Protein AF-A0A1C5QMB7-F1 (afdb_monomer_lite)

Structure (mmCIF, N/CA/C/O 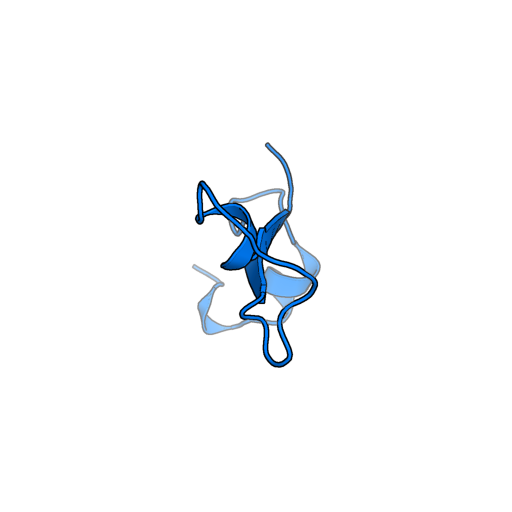backbone):
data_AF-A0A1C5QMB7-F1
#
_entry.id   AF-A0A1C5QMB7-F1
#
loop_
_atom_site.group_PDB
_atom_site.id
_atom_site.type_symbol
_atom_site.label_atom_id
_atom_site.label_alt_id
_atom_site.label_comp_id
_atom_site.label_asym_id
_atom_site.label_entity_id
_atom_site.label_seq_id
_atom_site.pdbx_PDB_ins_code
_atom_site.Cartn_x
_atom_site.Cartn_y
_atom_site.Cartn_z
_atom_site.occupancy
_atom_site.B_iso_or_equiv
_atom_site.auth_seq_id
_atom_site.auth_comp_id
_atom_site.auth_asym_id
_atom_site.auth_atom_id
_atom_site.pdbx_PDB_model_num
ATOM 1 N N . MET A 1 1 ? 15.396 4.660 -4.498 1.00 69.44 1 MET A N 1
ATOM 2 C CA . MET A 1 1 ? 13.969 4.669 -4.110 1.00 69.44 1 MET A CA 1
ATOM 3 C C . MET A 1 1 ? 13.459 3.243 -4.182 1.00 69.44 1 MET A C 1
ATOM 5 O O . MET A 1 1 ? 14.004 2.481 -4.969 1.00 69.44 1 MET A O 1
ATOM 9 N N . GLU A 1 2 ? 12.486 2.875 -3.354 1.00 89.25 2 GLU A N 1
ATOM 10 C CA . GLU A 1 2 ? 11.866 1.545 -3.407 1.00 89.25 2 GLU A CA 1
ATOM 11 C C . GLU A 1 2 ? 10.915 1.433 -4.611 1.00 89.25 2 GLU A C 1
ATOM 13 O O . GLU A 1 2 ? 10.377 2.439 -5.084 1.00 89.25 2 GLU A O 1
ATOM 18 N N . ASP A 1 3 ? 10.724 0.212 -5.119 1.00 92.88 3 ASP A N 1
ATOM 19 C CA . ASP A 1 3 ? 9.775 -0.069 -6.207 1.00 92.88 3 ASP A CA 1
ATOM 20 C C . ASP A 1 3 ? 8.323 -0.010 -5.734 1.00 92.88 3 ASP A C 1
ATOM 22 O O . ASP A 1 3 ? 7.417 0.292 -6.509 1.00 92.88 3 ASP A O 1
ATOM 26 N N . SER A 1 4 ? 8.072 -0.287 -4.460 1.00 95.56 4 SER A N 1
ATOM 27 C CA . SER A 1 4 ? 6.723 -0.265 -3.922 1.00 95.56 4 SER A CA 1
ATOM 28 C C . SER A 1 4 ? 6.717 0.091 -2.450 1.00 95.56 4 SER A C 1
ATOM 30 O O . SER A 1 4 ? 7.710 -0.090 -1.750 1.00 95.56 4 SER A O 1
ATOM 32 N N . ARG A 1 5 ? 5.569 0.574 -1.985 1.00 96.06 5 ARG A N 1
ATOM 33 C CA . ARG A 1 5 ? 5.302 0.823 -0.575 1.00 96.06 5 ARG A CA 1
ATOM 34 C C . ARG A 1 5 ? 3.914 0.312 -0.236 1.00 96.06 5 ARG A C 1
ATOM 36 O O . ARG A 1 5 ? 2.955 0.605 -0.944 1.00 96.06 5 ARG A O 1
ATOM 43 N N . THR A 1 6 ? 3.821 -0.451 0.846 1.00 96.38 6 THR A N 1
ATOM 44 C CA . THR A 1 6 ? 2.544 -0.915 1.391 1.00 96.38 6 THR A CA 1
ATOM 45 C C . THR A 1 6 ? 2.214 -0.129 2.647 1.00 96.38 6 THR A C 1
ATOM 47 O O . THR A 1 6 ? 3.056 -0.006 3.534 1.00 96.38 6 THR A O 1
ATOM 50 N N . GLU A 1 7 ? 0.983 0.353 2.736 1.00 95.56 7 GLU A N 1
ATOM 51 C CA . GLU A 1 7 ? 0.447 1.019 3.917 1.00 95.56 7 GLU A CA 1
ATOM 52 C C . GLU A 1 7 ? -0.884 0.379 4.312 1.00 95.56 7 GLU A C 1
ATOM 54 O O . GLU A 1 7 ? -1.611 -0.163 3.475 1.00 95.56 7 GLU A O 1
ATOM 59 N N . TYR A 1 8 ? -1.180 0.428 5.605 1.00 93.94 8 TYR A N 1
ATOM 60 C CA . TYR A 1 8 ? -2.418 -0.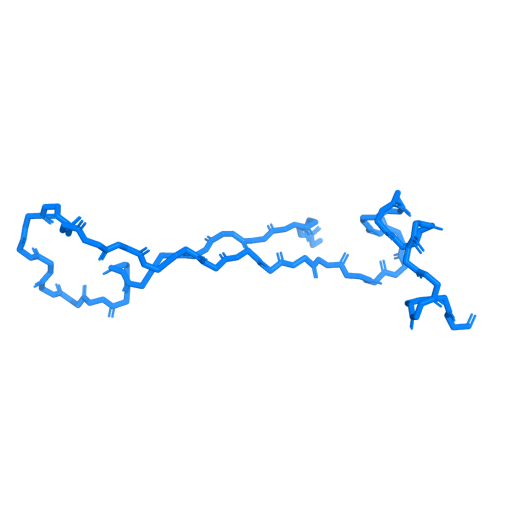072 6.189 1.00 93.94 8 TYR A CA 1
ATOM 61 C C . TYR A 1 8 ? -3.115 1.098 6.864 1.00 93.94 8 TYR A C 1
ATOM 63 O O . TYR A 1 8 ? -2.456 1.905 7.524 1.00 93.94 8 TYR A O 1
ATOM 71 N N . LEU A 1 9 ? -4.429 1.202 6.701 1.00 92.56 9 LEU A N 1
ATOM 72 C CA . LEU A 1 9 ? -5.195 2.282 7.308 1.00 92.56 9 LEU A CA 1
ATOM 73 C C . LEU A 1 9 ? -5.136 2.202 8.836 1.00 92.56 9 LEU A C 1
ATOM 75 O O . LEU A 1 9 ? -5.026 3.235 9.491 1.00 92.56 9 LEU A O 1
ATOM 79 N N . SER A 1 10 ? -5.121 0.991 9.397 1.00 91.44 10 SER A N 1
ATOM 80 C CA . SER A 1 10 ? -4.892 0.769 10.829 1.00 91.44 10 SER A CA 1
ATOM 81 C C . SER A 1 10 ? -3.640 1.477 11.352 1.00 91.44 10 SER A C 1
ATOM 83 O O . SER A 1 10 ? -3.707 2.139 12.385 1.00 91.44 10 SER A O 1
ATOM 85 N N . ALA A 1 11 ? -2.526 1.439 10.617 1.00 89.81 11 ALA A N 1
ATOM 86 C CA . ALA A 1 11 ? -1.273 2.079 11.024 1.00 89.81 11 ALA A CA 1
ATOM 87 C C . ALA A 1 11 ? -1.362 3.616 11.141 1.00 89.81 11 ALA A C 1
ATOM 89 O O . ALA A 1 11 ? -0.474 4.230 11.728 1.00 89.81 11 ALA A O 1
ATOM 90 N N . ALA A 1 12 ? -2.415 4.241 10.600 1.00 89.06 12 ALA A N 1
ATOM 91 C CA . ALA A 1 12 ? -2.670 5.673 10.739 1.00 89.06 12 ALA A CA 1
ATOM 92 C C . ALA A 1 12 ? -3.417 6.045 12.036 1.00 89.06 12 ALA A C 1
ATOM 94 O O . ALA A 1 12 ? -3.520 7.231 12.353 1.00 89.06 12 ALA A O 1
ATOM 95 N N . PHE A 1 13 ? -3.946 5.075 12.791 1.00 88.62 13 PHE A N 1
ATOM 96 C CA . PHE A 1 13 ? -4.627 5.334 14.060 1.00 88.62 13 PHE A CA 1
ATOM 97 C C . PHE A 1 13 ? -3.648 5.281 15.234 1.00 88.62 13 PHE A C 1
ATOM 99 O O . PHE A 1 13 ? -2.950 4.292 15.435 1.00 88.62 13 PHE A O 1
ATOM 106 N N . GLU A 1 14 ? -3.661 6.317 16.076 1.00 81.81 14 GLU A N 1
ATOM 107 C CA . GLU A 1 14 ? -2.820 6.371 17.282 1.00 81.81 14 GLU A CA 1
ATOM 108 C C . GLU A 1 14 ? -3.232 5.340 18.348 1.00 81.81 14 GLU A C 1
ATOM 110 O O . GLU A 1 14 ? -2.388 4.858 19.096 1.00 81.81 14 GLU A O 1
ATOM 115 N N . ASN A 1 15 ? -4.520 4.976 18.408 1.00 77.31 15 ASN A N 1
ATOM 116 C CA . ASN A 1 15 ? -5.081 4.068 19.414 1.00 77.31 15 ASN A CA 1
ATOM 117 C C . ASN A 1 15 ? -5.820 2.897 18.758 1.00 77.31 15 ASN A C 1
ATOM 119 O O . ASN A 1 15 ? -7.040 2.767 18.861 1.00 77.31 15 ASN A O 1
ATOM 123 N N . LEU A 1 16 ? -5.070 2.045 18.067 1.00 74.81 16 LEU A N 1
ATOM 124 C CA . LEU A 1 16 ? -5.569 0.762 17.581 1.00 74.81 16 LEU A CA 1
ATOM 125 C C . LEU A 1 16 ? -5.996 -0.127 18.755 1.00 74.81 16 LEU A C 1
ATOM 127 O O . LEU A 1 16 ? -5.179 -0.505 19.596 1.00 74.81 16 LEU A O 1
ATOM 131 N N . THR A 1 17 ? -7.271 -0.500 18.798 1.00 69.06 17 THR A N 1
ATOM 132 C CA . THR A 1 17 ? -7.766 -1.535 19.709 1.00 69.06 17 THR A CA 1
ATOM 133 C C . THR A 1 17 ? -7.976 -2.832 18.936 1.00 69.06 17 THR A C 1
ATOM 135 O O . THR A 1 17 ? -8.968 -2.964 18.225 1.00 69.06 17 THR A O 1
ATOM 138 N N . GLY A 1 18 ? -7.060 -3.788 19.107 1.00 78.12 18 GLY A N 1
ATOM 139 C CA . GLY A 1 18 ? -7.159 -5.126 18.510 1.00 78.12 18 GLY A CA 1
ATOM 140 C C . GLY A 1 18 ? -6.823 -5.191 17.017 1.00 78.12 18 GLY A C 1
ATOM 141 O O . GLY A 1 18 ? -6.266 -4.253 16.449 1.00 78.12 18 GLY A O 1
ATOM 142 N N . GLU A 1 19 ? -7.140 -6.330 16.399 1.00 84.00 19 GLU A N 1
ATOM 143 C CA . GLU A 1 19 ? -7.070 -6.508 14.945 1.00 84.00 19 GLU A CA 1
ATOM 144 C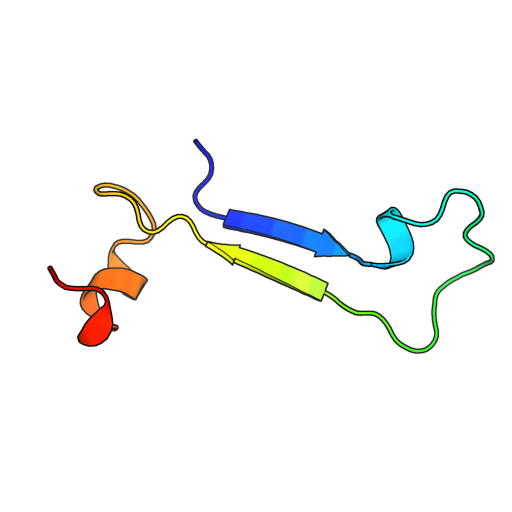 C . GLU A 1 19 ? -8.393 -6.057 14.306 1.00 84.00 19 GLU A C 1
ATOM 146 O O . GLU A 1 19 ? -9.460 -6.401 14.819 1.00 84.00 19 GLU A O 1
ATOM 151 N N . PRO A 1 20 ? -8.355 -5.280 13.213 1.00 86.31 20 PRO A N 1
ATOM 152 C CA . PRO A 1 20 ? -9.569 -4.837 12.547 1.00 86.31 20 PRO A CA 1
ATOM 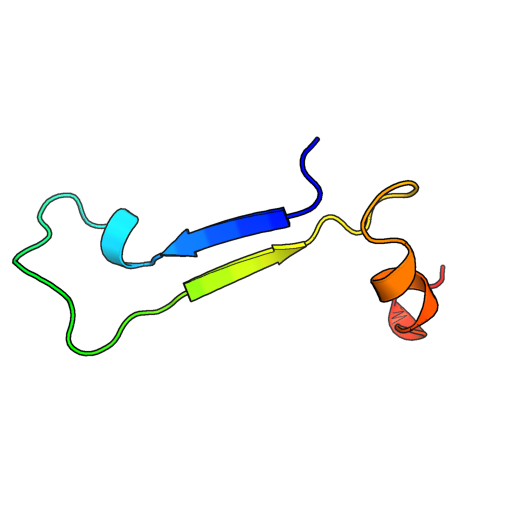153 C C . PRO A 1 20 ? -10.244 -5.988 11.792 1.00 86.31 20 PRO A C 1
ATOM 155 O O . PRO A 1 20 ? -9.601 -6.705 11.029 1.00 86.31 20 PRO A O 1
ATOM 158 N N . ASP A 1 21 ? -11.568 -6.097 11.929 1.00 89.81 21 ASP A N 1
ATOM 159 C CA . ASP A 1 21 ? -12.387 -7.060 11.173 1.00 89.81 21 ASP A CA 1
ATOM 160 C C . ASP A 1 21 ? -12.372 -6.787 9.652 1.00 89.81 21 ASP A C 1
ATOM 162 O O . ASP A 1 21 ? -12.614 -7.682 8.841 1.00 89.81 21 ASP A O 1
ATOM 166 N N . LEU A 1 22 ? -12.089 -5.539 9.257 1.00 91.62 22 LEU A N 1
ATOM 167 C CA . LEU A 1 22 ? -11.912 -5.099 7.874 1.00 91.62 22 LEU A CA 1
ATOM 168 C C . LEU A 1 22 ? -10.774 -4.078 7.799 1.00 91.62 22 LEU A C 1
ATOM 170 O O . LEU A 1 22 ? -10.813 -3.049 8.471 1.00 91.62 22 LEU A O 1
ATOM 174 N N . GLU A 1 23 ? -9.798 -4.335 6.932 1.00 93.44 23 GLU A N 1
ATOM 175 C CA . GLU A 1 23 ? -8.606 -3.500 6.771 1.00 93.44 23 GLU A CA 1
ATOM 176 C C . GLU A 1 23 ? -8.498 -2.938 5.350 1.00 93.44 23 GLU A C 1
ATOM 178 O O . GLU A 1 23 ? -8.706 -3.657 4.368 1.00 93.44 23 GLU A O 1
ATOM 183 N N . LEU A 1 24 ? -8.094 -1.667 5.235 1.00 94.88 24 LEU A N 1
ATOM 184 C CA . LEU A 1 24 ? -7.722 -1.069 3.957 1.00 94.88 24 LEU A CA 1
ATOM 185 C C . LEU A 1 24 ? -6.203 -1.139 3.789 1.00 94.88 24 LEU A C 1
ATOM 187 O O . LEU A 1 24 ? -5.449 -0.460 4.482 1.00 94.88 24 LEU A O 1
ATOM 191 N N . LYS A 1 25 ? -5.768 -1.918 2.799 1.00 95.75 25 LYS A N 1
ATOM 192 C CA . LYS A 1 25 ? -4.371 -2.006 2.373 1.00 95.75 25 LYS A CA 1
ATOM 193 C C . LYS A 1 25 ? -4.159 -1.198 1.097 1.00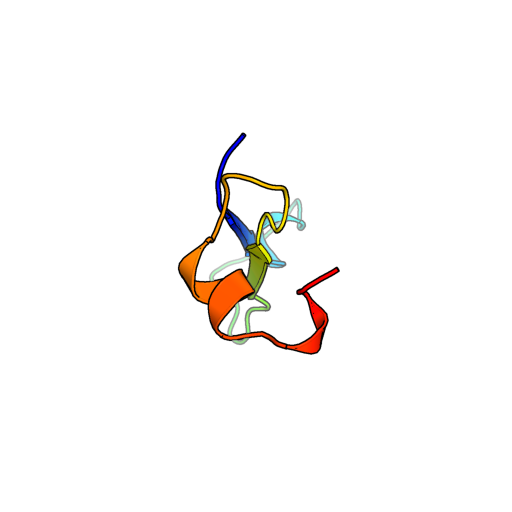 95.75 25 LYS A C 1
ATOM 195 O O . LYS A 1 25 ? -4.826 -1.445 0.093 1.00 95.75 25 LYS A O 1
ATOM 200 N N . VAL A 1 26 ? -3.194 -0.286 1.117 1.00 97.19 26 VAL A N 1
ATOM 201 C CA . VAL A 1 26 ? -2.790 0.507 -0.049 1.00 97.19 26 VAL A CA 1
ATOM 202 C C . VAL A 1 26 ? -1.417 0.039 -0.517 1.00 97.19 26 VAL A C 1
ATOM 204 O O . VAL A 1 26 ? -0.482 -0.045 0.275 1.00 97.19 26 VAL A O 1
ATOM 207 N N . LEU A 1 27 ? -1.298 -0.272 -1.809 1.00 95.69 27 LEU A N 1
ATOM 208 C CA . LEU A 1 27 ? -0.028 -0.566 -2.469 1.00 95.69 27 LEU A CA 1
ATOM 209 C C . LEU A 1 27 ? 0.287 0.560 -3.454 1.00 95.69 27 LEU A C 1
ATOM 211 O O . LEU A 1 27 ? -0.390 0.711 -4.469 1.00 95.69 27 LEU A O 1
ATOM 215 N N . THR A 1 28 ? 1.329 1.325 -3.157 1.00 94.88 28 THR A N 1
ATOM 216 C CA . THR A 1 28 ? 1.843 2.385 -4.026 1.00 94.88 28 THR A CA 1
ATOM 217 C C . THR A 1 28 ? 3.015 1.839 -4.828 1.00 94.88 28 THR A C 1
ATOM 219 O O . THR A 1 28 ? 3.936 1.265 -4.249 1.00 94.88 28 THR A O 1
ATOM 222 N N . LEU A 1 29 ? 2.990 2.018 -6.149 1.00 93.75 29 LEU A N 1
ATOM 223 C CA . LEU A 1 29 ? 4.013 1.518 -7.069 1.00 93.75 29 LEU A CA 1
ATOM 224 C C . LEU A 1 29 ? 4.777 2.681 -7.702 1.00 93.75 29 LEU A C 1
ATOM 226 O O . LEU A 1 29 ? 4.186 3.675 -8.123 1.00 93.75 29 LEU A O 1
ATOM 230 N N . ASN A 1 30 ? 6.097 2.548 -7.770 1.00 93.31 30 ASN A N 1
ATOM 231 C CA . ASN A 1 30 ? 6.973 3.521 -8.403 1.00 93.31 30 ASN A CA 1
ATOM 232 C C . ASN A 1 30 ? 7.031 3.276 -9.918 1.00 93.31 30 ASN A C 1
ATOM 234 O O . ASN A 1 30 ? 7.579 2.272 -10.362 1.00 93.31 30 ASN A O 1
ATOM 238 N N . ILE A 1 31 ? 6.480 4.200 -10.703 1.00 90.44 31 ILE A N 1
ATOM 239 C CA . ILE A 1 31 ? 6.434 4.110 -12.173 1.00 90.44 31 ILE A CA 1
ATOM 240 C C . ILE A 1 31 ? 7.518 4.948 -12.866 1.00 90.44 31 ILE A C 1
ATOM 242 O O . ILE A 1 31 ? 7.467 5.144 -14.077 1.00 90.44 31 ILE A O 1
ATOM 246 N N . ASN A 1 32 ? 8.490 5.474 -12.113 1.00 89.25 32 ASN A N 1
ATOM 247 C CA . ASN A 1 32 ? 9.608 6.203 -12.706 1.00 89.25 32 ASN A CA 1
ATOM 248 C C . ASN A 1 32 ? 10.488 5.266 -13.547 1.00 89.25 32 ASN A C 1
ATOM 250 O O . ASN A 1 32 ? 10.593 4.069 -13.274 1.00 89.25 32 ASN A O 1
ATOM 254 N N . ILE A 1 33 ? 11.180 5.827 -14.542 1.00 85.94 33 ILE A N 1
ATOM 255 C CA . ILE A 1 33 ? 12.109 5.078 -15.398 1.00 85.94 33 ILE A CA 1
ATOM 256 C C . ILE A 1 33 ? 13.126 4.321 -14.533 1.00 85.94 33 ILE A C 1
ATOM 258 O O . ILE A 1 33 ? 13.784 4.903 -13.671 1.00 85.94 33 ILE A O 1
ATOM 262 N N . GLY A 1 34 ? 13.264 3.019 -14.792 1.00 87.75 34 GLY A N 1
ATOM 263 C CA . GLY A 1 34 ? 14.140 2.128 -14.026 1.00 87.75 34 GLY A CA 1
ATOM 264 C C . GLY A 1 34 ? 13.453 1.377 -12.881 1.00 87.75 34 GLY A C 1
ATOM 265 O O . GLY A 1 34 ? 14.110 0.556 -12.251 1.00 87.75 34 GLY A O 1
ATOM 266 N N . HIS A 1 35 ? 12.157 1.606 -12.650 1.00 91.38 35 HIS A N 1
ATOM 267 C CA . HIS A 1 35 ? 11.344 0.946 -11.624 1.00 91.38 35 HIS A CA 1
ATOM 268 C C . HIS A 1 35 ? 10.132 0.227 -12.236 1.00 91.38 35 HIS A C 1
ATOM 270 O O . HIS A 1 35 ? 9.649 0.629 -13.293 1.00 91.38 35 HIS A O 1
ATOM 276 N N . ASN A 1 36 ? 9.665 -0.854 -11.591 1.00 90.56 36 ASN A N 1
ATOM 277 C CA . ASN A 1 36 ? 8.517 -1.684 -12.017 1.00 90.56 36 ASN A CA 1
ATOM 278 C C . ASN A 1 36 ? 8.406 -1.894 -13.547 1.00 90.56 36 ASN A C 1
ATOM 280 O O . ASN A 1 36 ? 7.333 -1.735 -14.130 1.00 90.56 36 ASN A O 1
ATOM 284 N N . GLN A 1 37 ? 9.515 -2.245 -14.209 1.00 88.44 37 GLN A N 1
ATOM 285 C CA . GLN A 1 37 ? 9.599 -2.276 -15.678 1.00 88.44 37 GLN A CA 1
ATOM 286 C C . GLN A 1 37 ? 8.550 -3.192 -16.314 1.00 88.44 37 GLN A C 1
ATOM 288 O O . GLN A 1 37 ? 7.890 -2.792 -17.267 1.00 88.44 37 GLN A O 1
ATOM 293 N N . GLU A 1 38 ? 8.325 -4.374 -15.740 1.00 89.25 38 GLU A N 1
ATOM 294 C CA . GLU A 1 38 ? 7.311 -5.311 -16.230 1.00 89.25 38 GLU A CA 1
ATOM 295 C C . GLU A 1 38 ? 5.894 -4.705 -16.194 1.00 89.25 38 GLU A C 1
ATOM 297 O O . GLU A 1 38 ? 5.137 -4.829 -17.157 1.00 89.25 38 GLU A O 1
ATOM 302 N N . LEU A 1 39 ? 5.543 -3.985 -15.121 1.00 89.06 39 LEU A N 1
ATOM 303 C CA . LEU A 1 39 ? 4.251 -3.302 -15.004 1.00 89.06 39 LEU A CA 1
ATOM 304 C C . LEU A 1 39 ? 4.095 -2.233 -16.090 1.00 89.06 39 LEU A C 1
ATOM 306 O O . LEU A 1 39 ? 3.056 -2.160 -16.746 1.00 89.06 39 LEU A O 1
ATOM 310 N N . VAL A 1 40 ? 5.129 -1.416 -16.297 1.00 87.38 40 VAL A N 1
ATOM 311 C CA . VAL A 1 40 ? 5.137 -0.357 -17.318 1.00 87.38 40 VAL A CA 1
ATOM 312 C C . VAL A 1 40 ? 5.045 -0.956 -18.727 1.00 87.38 40 VAL A C 1
ATOM 314 O O . VAL A 1 40 ? 4.311 -0.458 -19.582 1.00 87.38 40 VAL A O 1
ATOM 317 N N . GLU A 1 41 ? 5.722 -2.076 -18.977 1.00 86.88 41 GLU A N 1
ATOM 318 C CA . GLU A 1 41 ? 5.652 -2.795 -20.249 1.00 86.88 41 GLU A CA 1
ATOM 319 C C . GLU A 1 41 ? 4.256 -3.364 -20.532 1.00 86.88 41 GLU A C 1
ATOM 321 O O . GLU A 1 41 ? 3.802 -3.340 -21.685 1.00 86.88 41 GLU A O 1
ATOM 326 N N . GLN A 1 42 ? 3.557 -3.835 -19.500 1.00 87.75 42 GLN A N 1
ATOM 327 C CA . GLN A 1 42 ? 2.203 -4.376 -19.616 1.00 87.75 42 GLN A CA 1
ATOM 328 C C . GLN A 1 42 ? 1.132 -3.269 -19.701 1.00 87.75 42 GLN A C 1
ATOM 330 O O . GLN A 1 42 ? 0.128 -3.427 -20.405 1.00 87.75 42 GLN A O 1
ATOM 335 N N . CYS A 1 43 ? 1.350 -2.109 -19.074 1.00 84.44 43 CYS A N 1
ATOM 336 C CA . CYS A 1 43 ? 0.403 -0.992 -19.065 1.00 84.44 43 CYS A CA 1
ATOM 337 C C . CYS A 1 43 ? 0.612 -0.016 -20.233 1.00 84.44 43 CYS A C 1
ATOM 339 O O . CYS A 1 43 ? 1.405 0.917 -20.158 1.00 84.44 43 CYS A O 1
ATOM 341 N N . ARG A 1 44 ? -0.206 -0.135 -21.289 1.00 74.94 44 ARG A N 1
ATOM 342 C CA . ARG A 1 44 ? -0.176 0.791 -22.446 1.00 74.94 44 ARG A CA 1
ATOM 343 C C . ARG A 1 44 ? -0.381 2.266 -22.086 1.00 74.94 44 ARG A C 1
ATOM 345 O O . ARG A 1 44 ? 0.169 3.113 -22.769 1.00 74.94 44 ARG A O 1
ATOM 352 N N . ALA A 1 45 ? -1.162 2.565 -21.048 1.00 80.81 45 ALA A N 1
ATOM 353 C CA . ALA A 1 45 ? -1.432 3.938 -20.613 1.00 80.81 45 ALA A CA 1
ATOM 354 C C . ALA A 1 45 ? -0.249 4.600 -19.883 1.00 80.81 45 ALA A C 1
ATOM 356 O O . ALA A 1 45 ? -0.248 5.813 -19.724 1.00 80.81 45 ALA A O 1
ATOM 357 N N . LEU A 1 46 ? 0.723 3.806 -19.422 1.00 74.94 46 LEU A N 1
ATOM 358 C CA . LEU A 1 46 ? 1.915 4.280 -18.712 1.00 74.94 46 LEU A CA 1
ATOM 359 C C . LEU A 1 46 ? 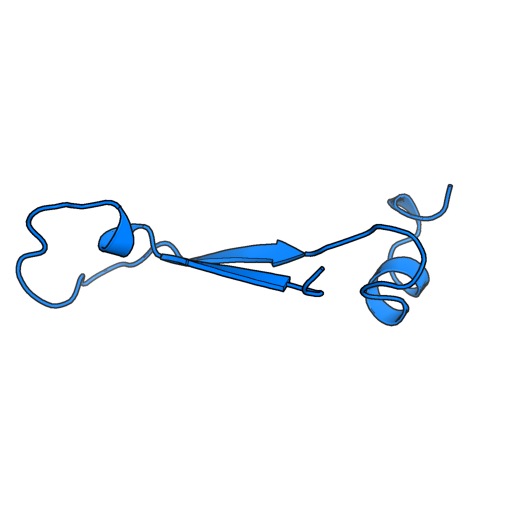3.139 4.385 -19.634 1.00 74.94 46 LEU A C 1
ATOM 361 O O . LEU A 1 46 ? 4.215 4.759 -19.182 1.00 74.94 46 LEU A O 1
ATOM 365 N N . LYS A 1 47 ? 2.986 4.029 -20.914 1.00 68.88 47 LYS A N 1
ATOM 366 C CA . LYS A 1 47 ? 4.007 4.234 -21.940 1.00 68.88 47 LYS A CA 1
ATOM 367 C C . LYS A 1 47 ? 3.847 5.658 -22.464 1.00 68.88 47 LYS A C 1
ATOM 369 O O . LYS A 1 47 ? 2.896 5.914 -23.201 1.00 68.88 47 LYS A O 1
ATOM 374 N N . GLU A 1 48 ? 4.717 6.561 -22.018 1.00 62.03 48 GLU A N 1
ATOM 375 C CA . GLU A 1 48 ? 4.867 7.902 -22.607 1.00 62.03 48 GLU A CA 1
ATOM 376 C C . GLU A 1 48 ? 5.390 7.833 -24.049 1.00 62.03 48 GLU A C 1
ATOM 378 O O . GLU A 1 48 ? 6.236 6.953 -24.342 1.00 62.03 48 GLU A O 1
#

Foldseek 3Di:
DDQKDKDKPLVVDPDDDDDDPDIDIDIDGDLPPPHPVVVCVVDPVSPD

Secondary structure (DSSP, 8-state):
--SEEEEESGGG-TT--S--SS--EEEEE--STTSSHHHHHH-GGG--

Sequence (48 aa):
MEDSRTEYLSAAFENLTGEPDLELKVLTLNINIGHNQELVEQCRALKE

Radius of gyration: 15.36 Å; chains: 1; bounding box: 26×15×42 Å

pLDDT: mean 87.13, std 8.35, range [62.03, 97.19]